Protein AF-A0A0B7BW19-F1 (afdb_monomer_lite)

Secondary structure (DSSP, 8-state):
-EE-SSEEEEEETTEEEEEETTT--EEEEEE-TTEEEEEEE-SSSEEEEEEESS-TTSPPEEEEE------

Organism: NCBI:txid1028688

Radius of gyration: 12.96 Å; chains: 1; bounding box: 33×18×37 Å

Sequence (71 aa):
LVTLQDSVLAFHKHGMQGRSFRANEITQEICDKTRIFRLLGSDRVICIESRPTAEPTAESNLYVLAGHENS

pLDDT: mean 90.38, std 11.11, range [42.72, 97.88]

Foldseek 3Di:
DADDDQWDWDADQQWIWIAGPPPRDTPDTGGHPQWGKDFPDDDPWTKIWIDGPVCNPDDIDIDTDDDPPPD

Structure (mmCIF, N/CA/C/O backbone):
data_AF-A0A0B7BW19-F1
#
_entry.id   AF-A0A0B7BW19-F1
#
loop_
_atom_site.group_PDB
_atom_site.id
_atom_site.type_symbol
_atom_site.label_atom_id
_atom_site.label_alt_id
_atom_site.label_comp_id
_atom_site.label_asym_id
_atom_site.label_entity_id
_atom_site.label_seq_id
_atom_site.pdbx_PDB_ins_code
_atom_site.Cartn_x
_atom_site.Cartn_y
_atom_site.Cartn_z
_atom_site.occupancy
_atom_site.B_iso_or_equiv
_atom_site.auth_seq_id
_atom_site.auth_comp_id
_atom_site.auth_asym_id
_atom_site.auth_atom_id
_atom_site.pdbx_PDB_model_num
ATOM 1 N N . LEU A 1 1 ? -1.761 -9.108 -4.463 1.00 81.44 1 LEU A N 1
ATOM 2 C CA . LEU A 1 1 ? -0.470 -9.008 -5.175 1.00 81.44 1 LEU A CA 1
ATOM 3 C C . LEU A 1 1 ? -0.770 -8.370 -6.520 1.00 81.44 1 LEU A C 1
ATOM 5 O O . LEU A 1 1 ? -1.759 -8.773 -7.119 1.00 81.44 1 LEU A O 1
ATOM 9 N N . VAL A 1 2 ? 0.001 -7.379 -6.952 1.00 89.31 2 VAL A N 1
ATOM 10 C CA . VAL A 1 2 ? -0.133 -6.756 -8.277 1.00 89.31 2 VAL A CA 1
ATOM 11 C C . VAL A 1 2 ? 1.206 -6.880 -8.990 1.00 89.31 2 VAL A C 1
ATOM 13 O O . VAL A 1 2 ? 2.231 -6.513 -8.421 1.00 89.31 2 VAL A O 1
ATOM 16 N N . THR A 1 3 ? 1.200 -7.425 -10.202 1.00 89.50 3 THR A N 1
ATOM 17 C CA . THR A 1 3 ? 2.410 -7.613 -11.012 1.00 89.50 3 THR A CA 1
ATOM 18 C C . THR A 1 3 ? 2.611 -6.391 -11.902 1.00 89.50 3 THR A C 1
ATOM 20 O O . THR A 1 3 ? 1.695 -5.994 -12.617 1.00 89.50 3 THR A O 1
ATOM 23 N N . LEU A 1 4 ? 3.801 -5.802 -11.841 1.00 87.50 4 LEU A N 1
ATOM 24 C CA . LEU A 1 4 ? 4.274 -4.756 -12.743 1.00 87.50 4 LEU A CA 1
ATOM 25 C C . LEU A 1 4 ? 5.284 -5.367 -13.728 1.00 87.50 4 LEU A C 1
ATOM 27 O O . LEU A 1 4 ? 5.615 -6.547 -13.635 1.00 87.50 4 LEU A O 1
ATOM 31 N N . GLN A 1 5 ? 5.789 -4.567 -14.667 1.00 86.56 5 GLN A N 1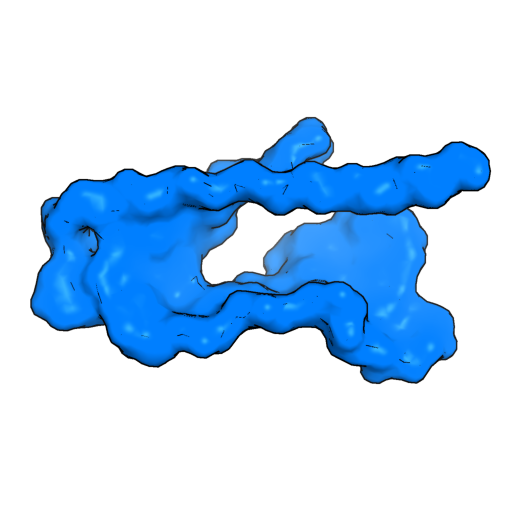
ATOM 32 C CA . GLN A 1 5 ? 6.694 -5.044 -15.717 1.00 86.56 5 GLN A CA 1
ATOM 33 C C . GLN A 1 5 ? 7.958 -5.739 -15.170 1.00 86.56 5 GLN A C 1
ATOM 35 O O . GLN A 1 5 ? 8.278 -6.844 -15.595 1.00 86.56 5 GLN A O 1
ATOM 40 N N . ASP A 1 6 ? 8.650 -5.119 -14.209 1.00 89.06 6 ASP A N 1
ATOM 41 C CA . ASP A 1 6 ? 9.918 -5.623 -13.647 1.00 89.06 6 ASP A CA 1
ATOM 42 C C . ASP A 1 6 ? 9.870 -5.833 -12.122 1.00 89.06 6 ASP A C 1
ATOM 44 O O . ASP A 1 6 ? 10.892 -6.090 -11.476 1.00 89.06 6 ASP A O 1
ATOM 48 N N . SER A 1 7 ? 8.691 -5.705 -11.518 1.00 90.81 7 SER A N 1
ATOM 49 C CA . SER A 1 7 ? 8.516 -5.782 -10.072 1.00 90.81 7 SER A CA 1
ATOM 50 C C . SER A 1 7 ? 7.129 -6.281 -9.685 1.00 90.81 7 SER A C 1
ATOM 52 O O . SER A 1 7 ? 6.224 -6.422 -10.507 1.00 90.81 7 SER A O 1
ATOM 54 N N . VAL A 1 8 ? 6.948 -6.548 -8.398 1.00 92.88 8 VAL A N 1
ATOM 55 C CA . VAL A 1 8 ? 5.662 -6.926 -7.823 1.00 92.88 8 VAL A CA 1
ATOM 56 C C . VAL A 1 8 ? 5.340 -6.058 -6.621 1.00 92.88 8 VAL A C 1
ATOM 58 O O . VAL A 1 8 ? 6.219 -5.765 -5.817 1.00 92.88 8 VAL A O 1
ATOM 61 N N . LEU A 1 9 ? 4.071 -5.690 -6.469 1.00 94.75 9 LEU A N 1
ATOM 62 C CA . LEU A 1 9 ? 3.536 -5.032 -5.284 1.00 94.75 9 LEU A CA 1
ATOM 63 C C . LEU A 1 9 ? 2.754 -6.036 -4.431 1.00 94.75 9 LEU A C 1
ATOM 65 O O . LEU A 1 9 ? 1.732 -6.596 -4.846 1.00 94.75 9 LEU A O 1
ATOM 69 N N . ALA A 1 10 ? 3.215 -6.244 -3.204 1.00 95.19 10 ALA A N 1
ATOM 70 C CA . ALA A 1 10 ? 2.507 -6.980 -2.169 1.00 95.19 10 ALA A CA 1
ATOM 71 C C . ALA A 1 10 ? 1.822 -6.001 -1.213 1.00 95.19 10 ALA A C 1
ATOM 73 O O . ALA A 1 10 ? 2.408 -5.002 -0.815 1.00 95.19 10 ALA A O 1
ATOM 74 N N . PHE A 1 11 ? 0.585 -6.301 -0.826 1.00 95.31 11 PHE A N 1
ATOM 75 C CA . PHE A 1 11 ? -0.218 -5.467 0.067 1.00 95.31 11 PHE A CA 1
ATOM 76 C C . PHE A 1 11 ? -0.483 -6.24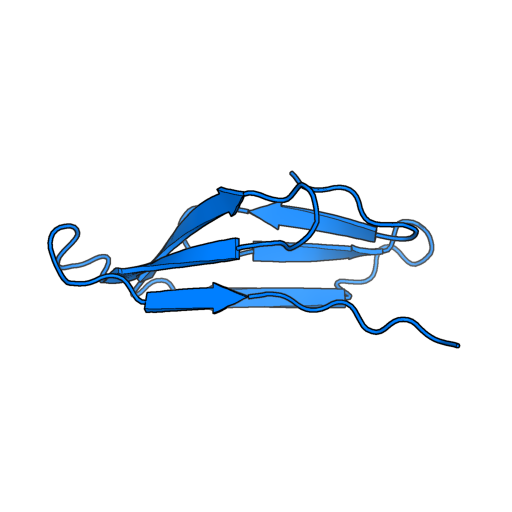9 1.344 1.00 95.31 11 PHE A C 1
ATOM 78 O O . PHE A 1 11 ? -0.771 -7.446 1.291 1.00 95.31 11 PHE A O 1
ATOM 85 N N . HIS A 1 12 ? -0.407 -5.573 2.480 1.00 95.12 12 HIS A N 1
ATOM 86 C CA . HIS A 1 12 ? -0.726 -6.131 3.785 1.00 95.12 12 HIS A CA 1
ATOM 87 C C . HIS A 1 12 ? -1.523 -5.110 4.597 1.00 95.12 12 HIS A C 1
ATOM 89 O O . HIS A 1 12 ? -1.702 -3.964 4.192 1.00 95.12 12 HIS A O 1
ATOM 95 N N . LYS A 1 13 ? -2.003 -5.520 5.776 1.00 95.88 13 LYS A N 1
ATOM 96 C CA . LYS A 1 13 ? -2.887 -4.693 6.609 1.00 95.88 13 LYS A CA 1
ATOM 97 C C . LYS A 1 13 ? -2.355 -3.273 6.835 1.00 95.88 13 LYS A C 1
ATOM 99 O O . LYS A 1 13 ? -3.143 -2.346 6.840 1.00 95.88 13 LYS A O 1
ATOM 104 N N . HIS A 1 14 ? -1.048 -3.106 7.001 1.00 97.31 14 HIS A N 1
ATOM 105 C CA . HIS A 1 14 ? -0.423 -1.840 7.397 1.00 97.31 14 HIS A CA 1
ATOM 106 C C . HIS A 1 14 ? 0.398 -1.191 6.282 1.00 97.31 14 HIS A C 1
ATOM 108 O O . HIS A 1 14 ? 1.257 -0.362 6.565 1.00 97.31 14 HIS A O 1
ATOM 114 N N . GLY A 1 15 ? 0.135 -1.566 5.028 1.00 96.12 15 GLY A N 1
ATOM 115 C CA . GLY A 1 15 ? 0.734 -0.911 3.878 1.00 96.12 15 GLY A CA 1
ATOM 116 C C . GLY A 1 15 ? 1.038 -1.863 2.733 1.00 96.12 15 GLY A C 1
ATOM 117 O O . GLY A 1 15 ? 0.244 -2.748 2.403 1.00 96.12 15 GLY A O 1
ATOM 118 N N . MET A 1 16 ? 2.166 -1.635 2.074 1.00 95.62 16 MET A N 1
ATOM 119 C CA . MET A 1 16 ? 2.542 -2.338 0.856 1.00 95.62 16 MET A CA 1
ATOM 120 C C . MET A 1 16 ? 4.050 -2.329 0.647 1.00 95.62 16 MET A C 1
ATOM 122 O O . MET A 1 16 ? 4.735 -1.406 1.074 1.00 95.62 16 MET A O 1
ATOM 126 N N . GLN A 1 17 ? 4.547 -3.318 -0.084 1.00 95.44 17 GLN A N 1
ATOM 127 C CA . GLN A 1 17 ? 5.945 -3.410 -0.472 1.00 95.44 17 GLN A CA 1
ATOM 128 C C . GLN A 1 17 ? 6.050 -3.772 -1.952 1.00 95.44 17 GLN A C 1
ATOM 130 O O . GLN A 1 17 ? 5.484 -4.772 -2.398 1.00 95.44 17 GLN A O 1
ATOM 135 N N . GLY A 1 18 ? 6.799 -2.969 -2.696 1.00 94.50 18 GLY A N 1
ATOM 136 C CA . GLY A 1 18 ? 7.244 -3.243 -4.051 1.00 94.50 18 GLY A CA 1
ATOM 137 C C . GLY A 1 18 ? 8.598 -3.930 -4.060 1.00 94.50 18 GLY A C 1
ATOM 138 O O . GLY A 1 18 ? 9.493 -3.518 -3.328 1.00 94.50 18 GLY A O 1
ATOM 139 N N . ARG A 1 19 ? 8.761 -4.973 -4.872 1.00 94.31 19 ARG A N 1
ATOM 140 C CA . ARG A 1 19 ? 10.020 -5.713 -4.989 1.00 94.31 19 ARG A CA 1
ATOM 141 C C . ARG A 1 19 ? 10.366 -5.998 -6.444 1.00 94.31 19 ARG A C 1
ATOM 143 O O . ARG A 1 19 ? 9.544 -6.556 -7.167 1.00 94.31 19 ARG A 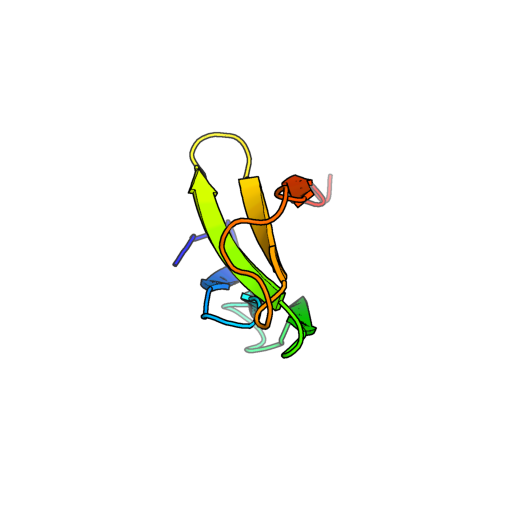O 1
ATOM 150 N N . SER A 1 20 ? 11.576 -5.629 -6.857 1.00 92.75 20 SER A N 1
ATOM 151 C CA . SER A 1 20 ? 12.118 -5.913 -8.193 1.00 92.75 20 SER A CA 1
ATOM 152 C C . SER A 1 20 ? 12.359 -7.410 -8.388 1.00 92.75 20 SER A C 1
ATOM 154 O O . SER A 1 20 ? 12.914 -8.067 -7.505 1.00 92.75 20 SER A O 1
ATOM 156 N N . PHE A 1 21 ? 12.012 -7.942 -9.563 1.00 87.62 21 PHE A N 1
ATOM 157 C CA . PHE A 1 21 ? 12.321 -9.326 -9.935 1.00 87.62 21 PHE A CA 1
ATOM 158 C C . PHE A 1 21 ? 13.811 -9.548 -10.201 1.00 87.62 21 PHE A C 1
ATOM 160 O O . PHE A 1 21 ? 14.315 -10.646 -9.981 1.00 87.62 21 PHE A O 1
ATOM 167 N N . ARG A 1 22 ? 14.516 -8.516 -10.679 1.00 87.12 22 ARG A N 1
ATOM 168 C CA . ARG A 1 22 ? 15.912 -8.634 -11.129 1.00 87.12 22 ARG A CA 1
ATOM 169 C C . ARG A 1 22 ? 16.905 -8.495 -9.983 1.00 87.12 22 ARG A C 1
ATOM 171 O O . ARG A 1 22 ? 17.820 -9.298 -9.863 1.00 87.12 22 ARG A O 1
ATOM 178 N N . ALA A 1 23 ? 16.723 -7.469 -9.155 1.00 86.62 23 ALA A N 1
ATOM 179 C CA . ALA A 1 23 ? 17.676 -7.110 -8.106 1.00 86.62 23 ALA A CA 1
ATOM 180 C C . ALA A 1 23 ? 17.260 -7.608 -6.714 1.00 86.62 23 ALA A C 1
ATOM 182 O O . ALA A 1 23 ? 18.016 -7.457 -5.759 1.00 86.62 23 ALA A O 1
ATOM 183 N N . ASN A 1 24 ? 16.048 -8.167 -6.577 1.00 85.31 24 ASN A N 1
ATOM 184 C CA . ASN A 1 24 ? 15.433 -8.476 -5.282 1.00 85.31 24 ASN A CA 1
ATOM 185 C C . ASN A 1 24 ? 15.382 -7.255 -4.328 1.00 85.31 24 ASN A C 1
ATOM 187 O O . ASN A 1 24 ? 15.289 -7.398 -3.108 1.00 85.31 24 ASN A O 1
ATOM 191 N N . GLU A 1 25 ? 15.452 -6.050 -4.891 1.00 93.25 25 GLU A N 1
ATOM 192 C CA . GLU A 1 25 ? 15.442 -4.772 -4.187 1.00 93.25 25 GLU A CA 1
ATOM 193 C C . GLU A 1 25 ? 14.010 -4.370 -3.830 1.00 93.25 25 GLU A C 1
ATOM 195 O O . GLU A 1 25 ? 13.084 -4.600 -4.615 1.00 93.25 25 GLU A O 1
ATOM 200 N N . ILE A 1 26 ? 13.827 -3.760 -2.656 1.00 92.81 26 ILE A N 1
ATOM 201 C CA . ILE A 1 26 ? 12.567 -3.108 -2.295 1.00 92.81 26 ILE A CA 1
ATOM 202 C C . ILE A 1 26 ? 12.500 -1.780 -3.047 1.00 92.81 26 ILE A C 1
ATOM 204 O O . ILE A 1 26 ? 13.217 -0.844 -2.719 1.00 92.81 26 ILE A O 1
ATOM 208 N N . THR A 1 27 ? 11.639 -1.700 -4.058 1.00 90.50 27 THR A N 1
ATOM 209 C CA . THR A 1 27 ? 11.518 -0.508 -4.910 1.00 90.50 27 THR A CA 1
ATOM 210 C C . THR A 1 27 ? 10.577 0.534 -4.318 1.00 90.50 27 THR A C 1
ATOM 212 O O . THR A 1 27 ? 10.671 1.712 -4.648 1.00 90.50 27 THR A O 1
ATOM 215 N N . GLN A 1 28 ? 9.619 0.100 -3.495 1.00 90.44 28 GLN A N 1
ATOM 216 C CA . GLN A 1 28 ? 8.603 0.948 -2.871 1.00 90.44 28 GLN A CA 1
ATOM 217 C C . GLN A 1 28 ? 8.180 0.342 -1.533 1.00 90.44 28 GLN A C 1
ATOM 219 O O . GLN A 1 28 ? 8.058 -0.877 -1.423 1.00 90.44 28 GLN A O 1
ATOM 224 N N . GLU A 1 29 ? 7.899 1.172 -0.534 1.00 93.94 29 GLU A N 1
ATOM 225 C CA . GLU A 1 29 ? 7.369 0.712 0.748 1.00 93.94 29 GLU A CA 1
ATOM 226 C C . GLU A 1 29 ? 6.419 1.752 1.345 1.00 93.94 29 GLU A C 1
ATOM 228 O O . GLU A 1 29 ? 6.724 2.942 1.401 1.00 93.94 29 GLU A O 1
ATOM 233 N N . ILE A 1 30 ? 5.263 1.282 1.809 1.00 93.81 30 ILE A N 1
ATOM 234 C CA . ILE A 1 30 ? 4.400 2.004 2.738 1.00 93.81 30 ILE A CA 1
ATOM 235 C C . ILE A 1 30 ? 4.2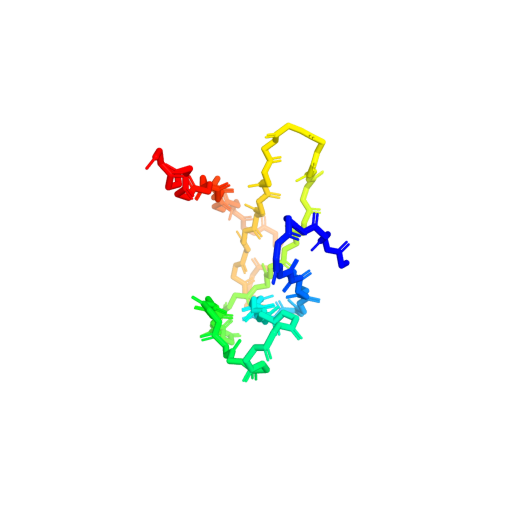62 1.113 3.962 1.00 93.81 30 ILE A C 1
ATOM 237 O O . ILE A 1 30 ? 3.852 -0.040 3.840 1.00 93.81 30 ILE A O 1
ATOM 241 N N . CYS A 1 31 ? 4.579 1.647 5.137 1.00 96.06 31 CYS A N 1
ATOM 242 C CA . CYS A 1 31 ? 4.394 0.959 6.406 1.00 96.06 31 CYS A CA 1
ATOM 243 C C . CYS A 1 31 ? 3.885 1.952 7.451 1.00 96.06 31 CYS A C 1
ATOM 245 O O . CYS A 1 31 ? 4.636 2.778 7.965 1.00 96.06 31 CYS A O 1
ATOM 247 N N . ASP A 1 32 ? 2.595 1.874 7.762 1.00 97.06 32 ASP A N 1
ATOM 248 C CA . ASP A 1 32 ? 1.961 2.696 8.786 1.00 97.06 32 ASP A CA 1
ATOM 249 C C . ASP A 1 32 ? 0.986 1.845 9.606 1.00 97.06 32 ASP A C 1
ATOM 251 O O . ASP A 1 32 ? -0.096 1.461 9.160 1.00 97.06 32 ASP A O 1
ATOM 255 N N . LYS A 1 33 ? 1.381 1.551 10.849 1.00 97.25 33 LYS A N 1
ATOM 256 C CA . LYS A 1 33 ? 0.591 0.736 11.786 1.00 97.25 33 LYS A CA 1
ATOM 257 C C . LYS A 1 33 ? -0.652 1.462 12.301 1.00 97.25 33 LYS A C 1
ATOM 259 O O . LYS A 1 33 ? -1.598 0.815 12.757 1.00 97.25 33 LYS A O 1
ATOM 264 N N . THR A 1 34 ? -0.678 2.790 12.215 1.00 97.25 34 THR A N 1
ATOM 265 C CA . THR A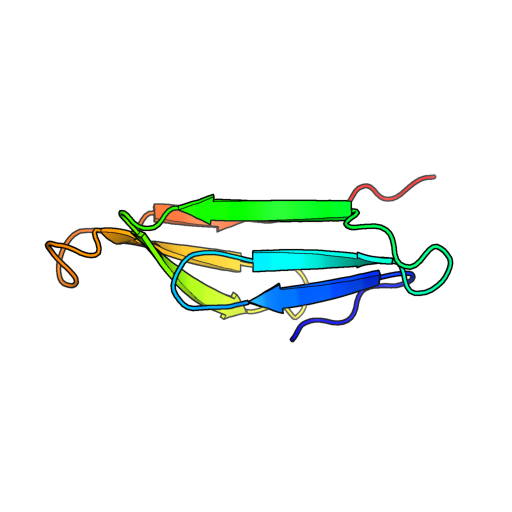 1 34 ? -1.840 3.593 12.609 1.00 97.25 34 THR A CA 1
ATOM 266 C C . THR A 1 34 ? -2.969 3.500 11.592 1.00 97.25 34 THR A C 1
ATOM 268 O O . THR A 1 34 ? -4.083 3.924 11.891 1.00 97.25 34 THR A O 1
ATOM 271 N N . ARG A 1 35 ? -2.711 2.901 10.421 1.00 97.56 35 ARG A N 1
ATOM 272 C CA . ARG A 1 35 ? -3.670 2.774 9.329 1.00 97.56 35 ARG A CA 1
ATOM 273 C C . ARG A 1 35 ? -3.828 1.338 8.847 1.00 97.56 35 ARG A C 1
ATOM 275 O O . ARG A 1 35 ? -2.918 0.512 8.926 1.00 97.56 35 ARG A O 1
ATOM 282 N N . ILE A 1 36 ? -5.014 1.058 8.322 1.00 97.31 36 ILE A N 1
ATOM 283 C CA . ILE A 1 36 ? -5.346 -0.152 7.583 1.00 97.31 36 ILE A CA 1
ATOM 284 C C . ILE A 1 36 ? -5.409 0.207 6.105 1.00 97.31 36 ILE A C 1
ATOM 286 O O . ILE A 1 36 ? -6.167 1.104 5.745 1.00 97.31 36 ILE A O 1
ATOM 290 N N . PHE A 1 37 ? -4.656 -0.501 5.268 1.00 97.06 37 PHE A N 1
ATOM 291 C CA . PHE A 1 37 ? -4.630 -0.309 3.820 1.00 97.06 37 PHE A CA 1
ATOM 292 C C . PHE A 1 37 ? -5.387 -1.420 3.098 1.00 97.06 37 PHE A C 1
ATOM 294 O O . PHE A 1 37 ? -5.314 -2.591 3.483 1.00 97.06 37 PHE A O 1
ATOM 301 N N . ARG A 1 38 ? -6.093 -1.063 2.022 1.00 95.75 38 ARG A N 1
ATOM 302 C CA . ARG A 1 38 ? -6.800 -2.023 1.168 1.00 95.75 38 ARG A CA 1
ATOM 303 C C . ARG A 1 38 ? -6.677 -1.652 -0.305 1.00 95.75 38 ARG A C 1
ATOM 305 O O . ARG A 1 38 ? -6.880 -0.502 -0.680 1.00 95.75 38 ARG A O 1
ATOM 312 N N . LEU A 1 39 ? -6.386 -2.650 -1.138 1.00 95.50 39 LEU A N 1
ATOM 313 C CA . LEU A 1 39 ? -6.412 -2.516 -2.593 1.00 95.50 39 LEU A CA 1
ATOM 314 C C . LEU A 1 39 ? -7.862 -2.397 -3.079 1.00 95.50 39 LEU A C 1
ATOM 316 O O . LEU A 1 39 ? -8.698 -3.242 -2.751 1.00 95.50 39 LEU A O 1
ATOM 320 N N . LEU A 1 40 ? -8.145 -1.353 -3.855 1.00 95.25 40 LEU A N 1
ATOM 321 C CA . LEU A 1 40 ? -9.451 -1.115 -4.473 1.00 95.25 40 LEU A CA 1
ATOM 322 C C . LEU A 1 40 ? -9.510 -1.624 -5.913 1.00 95.25 40 LEU A C 1
ATOM 324 O O . LEU A 1 40 ? -10.535 -2.147 -6.335 1.00 95.25 40 LEU A O 1
ATOM 328 N N . GLY A 1 41 ? -8.415 -1.481 -6.659 1.00 93.81 41 GLY A N 1
ATOM 329 C CA . GLY A 1 41 ? -8.326 -1.893 -8.056 1.00 93.81 41 GLY A CA 1
ATOM 330 C C . GLY A 1 41 ? -6.915 -1.719 -8.605 1.00 93.81 41 GLY A C 1
ATOM 331 O O . GLY A 1 41 ? -6.114 -0.981 -8.028 1.00 93.81 41 GLY A O 1
ATOM 332 N N . SER A 1 42 ? -6.609 -2.435 -9.688 1.00 92.69 42 SER A N 1
ATOM 333 C CA . SER A 1 42 ? -5.268 -2.471 -10.289 1.00 92.69 42 SER A CA 1
ATOM 334 C C . SER A 1 42 ? -5.262 -2.676 -11.809 1.00 92.69 42 SER A C 1
ATOM 336 O O . SER A 1 42 ? -4.249 -3.110 -12.340 1.00 92.69 42 SER A O 1
ATOM 338 N N . ASP A 1 43 ? -6.382 -2.447 -12.500 1.00 86.31 43 ASP A N 1
ATOM 339 C CA . ASP A 1 43 ? -6.500 -2.753 -13.936 1.00 86.31 43 ASP A CA 1
ATOM 340 C C . ASP A 1 43 ? -5.684 -1.775 -14.801 1.00 86.31 43 ASP A C 1
ATOM 342 O O . ASP A 1 43 ? -4.748 -2.163 -15.489 1.00 86.31 43 ASP A O 1
ATOM 346 N N . ARG A 1 44 ? -5.984 -0.475 -14.701 1.00 84.31 44 ARG A N 1
ATOM 347 C CA . ARG A 1 44 ? -5.213 0.598 -15.366 1.00 84.31 44 ARG A CA 1
ATOM 348 C C . ARG A 1 44 ? -4.363 1.409 -14.404 1.00 84.31 44 ARG A C 1
ATOM 350 O O . ARG A 1 44 ? -3.324 1.943 -14.766 1.00 84.31 44 ARG A O 1
ATOM 357 N N . VAL A 1 45 ? -4.864 1.547 -13.184 1.00 88.56 45 VAL A N 1
ATOM 358 C CA . VAL A 1 45 ? -4.285 2.360 -12.125 1.00 88.56 45 VAL A CA 1
ATOM 359 C C . VAL A 1 45 ? -4.416 1.568 -10.840 1.00 88.56 45 VAL A C 1
ATOM 361 O O . VAL A 1 45 ? -5.439 0.919 -10.605 1.00 88.56 45 VAL A O 1
ATOM 364 N N . ILE A 1 46 ? -3.376 1.617 -10.016 1.00 91.88 46 ILE A N 1
ATOM 365 C CA . ILE A 1 46 ? -3.399 0.979 -8.710 1.00 91.88 46 ILE A CA 1
ATOM 366 C C . ILE A 1 46 ? -3.960 1.979 -7.712 1.00 91.88 46 ILE A C 1
ATOM 368 O O . ILE A 1 46 ? -3.333 2.992 -7.403 1.00 91.88 46 ILE A O 1
ATOM 372 N N . CYS A 1 47 ? -5.147 1.673 -7.206 1.00 94.62 47 CYS A N 1
ATOM 373 C CA . CYS A 1 47 ? -5.840 2.491 -6.224 1.00 94.62 47 CYS A CA 1
ATOM 374 C C . CYS A 1 47 ? -5.865 1.763 -4.884 1.00 94.62 47 CYS A C 1
ATOM 376 O O . CYS A 1 47 ? -6.327 0.621 -4.802 1.00 94.62 47 CYS A O 1
ATOM 378 N N . ILE A 1 48 ? -5.419 2.433 -3.825 1.00 95.88 48 ILE A N 1
ATOM 379 C CA . ILE A 1 48 ? -5.528 1.938 -2.452 1.00 95.88 48 ILE A CA 1
ATOM 380 C C . ILE A 1 48 ? -6.306 2.923 -1.595 1.00 95.88 48 ILE A C 1
ATOM 382 O O . ILE A 1 48 ? -6.197 4.133 -1.769 1.00 95.88 48 ILE A O 1
ATOM 386 N N . GLU A 1 49 ? -7.060 2.403 -0.638 1.00 97.19 49 GLU A N 1
ATOM 387 C CA . GLU A 1 49 ? -7.603 3.207 0.452 1.00 97.19 49 GLU A CA 1
ATOM 388 C C . GLU A 1 49 ? -6.817 2.976 1.742 1.00 97.19 49 GLU A C 1
ATOM 390 O O . GLU A 1 49 ? -6.246 1.898 1.942 1.00 97.19 49 GLU A O 1
ATOM 395 N N . SER A 1 50 ? -6.843 3.963 2.639 1.00 97.50 50 SER A N 1
ATOM 396 C CA . SER A 1 50 ? -6.467 3.781 4.038 1.00 97.50 50 SER A CA 1
ATOM 397 C C . SER A 1 50 ? -7.529 4.309 5.001 1.00 97.50 50 SER A C 1
ATOM 399 O O . SER A 1 50 ? -8.164 5.330 4.736 1.00 97.50 50 SER A O 1
ATOM 401 N N . ARG A 1 51 ? -7.701 3.622 6.135 1.00 97.88 51 ARG A N 1
ATOM 402 C CA . ARG A 1 51 ? -8.506 4.073 7.286 1.00 97.88 51 ARG A CA 1
ATOM 403 C C . ARG A 1 51 ? -7.683 4.009 8.571 1.00 97.88 51 ARG A C 1
ATOM 405 O O . ARG A 1 51 ? -6.795 3.159 8.650 1.00 97.88 51 ARG A O 1
ATOM 412 N N . PRO A 1 52 ? -7.953 4.843 9.585 1.00 97.75 52 PRO A N 1
ATOM 413 C CA . PRO A 1 52 ? -7.335 4.697 10.898 1.00 97.75 52 PRO A CA 1
ATOM 414 C C . PRO A 1 52 ? -7.589 3.302 11.486 1.00 97.75 52 PRO A C 1
ATOM 416 O O . PRO A 1 52 ? -8.712 2.807 11.488 1.00 97.75 52 PRO A O 1
ATOM 419 N N . THR A 1 53 ? -6.555 2.668 12.036 1.00 96.69 53 THR A N 1
ATOM 420 C CA . THR A 1 53 ? -6.675 1.374 12.726 1.00 96.69 53 THR A CA 1
ATOM 421 C C . THR A 1 53 ? -7.578 1.486 13.957 1.00 96.69 53 THR A C 1
ATOM 423 O O . THR A 1 53 ? -8.314 0.550 14.256 1.00 96.69 53 THR A O 1
ATOM 426 N N . ALA A 1 54 ? -7.520 2.621 14.665 1.00 97.19 54 ALA A N 1
ATOM 427 C CA . ALA A 1 54 ? -8.304 2.870 15.875 1.00 97.19 54 ALA A CA 1
ATOM 428 C C . ALA A 1 54 ? -9.792 3.139 15.592 1.00 97.19 54 ALA A C 1
ATOM 430 O O . ALA A 1 54 ? -10.625 2.886 16.456 1.00 97.19 54 ALA A O 1
ATOM 431 N N . GLU A 1 55 ? -10.127 3.611 14.388 1.00 96.38 55 GLU A N 1
ATOM 432 C CA . GLU A 1 55 ? -11.498 3.934 13.986 1.00 96.38 55 GLU A CA 1
ATOM 433 C C . GLU A 1 55 ? -11.760 3.457 12.544 1.00 96.38 55 GLU A C 1
ATOM 435 O O . GLU A 1 55 ? -11.690 4.237 11.591 1.00 96.38 55 GLU A O 1
ATOM 440 N N . PRO A 1 56 ? -12.061 2.157 12.345 1.00 89.75 56 PRO A N 1
ATOM 441 C CA . PRO A 1 56 ? -12.230 1.573 11.010 1.00 89.75 56 PRO A CA 1
ATOM 442 C C . PRO A 1 56 ? -13.453 2.081 10.236 1.00 89.75 56 PRO A C 1
ATOM 444 O O . PRO A 1 56 ? -13.596 1.762 9.059 1.00 89.75 56 PRO A O 1
ATOM 447 N N . THR A 1 57 ? -14.345 2.823 10.892 1.00 94.44 57 THR A N 1
ATOM 448 C CA . THR A 1 57 ? -15.536 3.444 10.297 1.00 94.44 57 THR A CA 1
ATOM 449 C C . THR A 1 57 ? -15.311 4.894 9.881 1.00 94.44 57 THR A C 1
ATOM 451 O O . THR A 1 57 ? -16.208 5.483 9.284 1.00 94.44 57 THR A O 1
ATOM 454 N N . ALA A 1 58 ? -14.148 5.475 10.195 1.00 96.38 58 ALA A N 1
ATOM 455 C CA . ALA A 1 58 ? -13.815 6.830 9.785 1.00 96.38 58 ALA A CA 1
ATOM 456 C C . ALA A 1 58 ? -13.694 6.944 8.257 1.00 96.38 58 ALA A C 1
ATOM 458 O O . ALA A 1 58 ? -13.618 5.951 7.517 1.00 96.38 58 ALA A O 1
ATOM 459 N N . GLU A 1 59 ? -13.644 8.187 7.786 1.00 96.38 59 GLU A N 1
ATOM 460 C CA . GLU A 1 59 ? -13.438 8.485 6.376 1.00 96.38 59 GLU A CA 1
ATOM 461 C C . GLU A 1 59 ? -12.143 7.859 5.845 1.00 96.38 59 GLU A C 1
ATOM 463 O O . GLU A 1 59 ? -11.160 7.633 6.558 1.00 96.38 59 GLU A O 1
ATOM 468 N N . SER A 1 60 ? -12.171 7.527 4.557 1.00 96.62 60 SER A N 1
ATOM 469 C CA . SER A 1 60 ? -11.071 6.836 3.888 1.00 96.62 60 SER A CA 1
ATOM 470 C C . SER A 1 60 ? -10.232 7.823 3.102 1.00 96.62 60 SER A C 1
ATOM 472 O O . SER A 1 60 ? -10.767 8.638 2.356 1.00 96.62 60 SER A O 1
ATOM 474 N N . ASN A 1 61 ? -8.915 7.684 3.198 1.00 96.62 61 ASN A N 1
ATOM 475 C CA . ASN A 1 61 ? -8.003 8.364 2.291 1.00 96.62 61 ASN A CA 1
ATOM 476 C C . ASN A 1 61 ? -7.785 7.497 1.057 1.00 96.62 61 ASN A C 1
ATOM 478 O O . ASN A 1 61 ? -7.515 6.305 1.194 1.00 96.62 61 ASN A O 1
ATOM 482 N N . LEU A 1 62 ? -7.864 8.093 -0.130 1.00 96.44 62 LEU A N 1
ATOM 483 C CA . LEU A 1 62 ? -7.607 7.423 -1.401 1.00 96.44 62 LEU A CA 1
ATOM 484 C C . LEU A 1 62 ? -6.209 7.783 -1.912 1.00 96.44 62 LEU A C 1
ATOM 486 O O . LEU A 1 62 ? -5.835 8.954 -1.921 1.00 96.44 62 LEU A O 1
ATOM 490 N N . TYR A 1 63 ? -5.464 6.786 -2.378 1.00 94.06 63 TYR A N 1
ATOM 491 C CA . TYR A 1 63 ? -4.160 6.967 -3.005 1.00 94.06 63 TYR A CA 1
ATOM 492 C C . TYR A 1 63 ? -4.153 6.294 -4.369 1.00 94.06 63 TYR A C 1
ATOM 494 O O . TYR A 1 63 ? -4.657 5.182 -4.543 1.00 94.06 63 TYR A O 1
ATOM 502 N N . VAL A 1 64 ? -3.532 6.978 -5.319 1.00 91.94 64 VAL A N 1
ATOM 503 C CA . VAL A 1 64 ? -3.295 6.497 -6.672 1.00 91.94 64 VAL A CA 1
ATOM 504 C C . VAL A 1 64 ? -1.795 6.306 -6.826 1.00 91.94 64 VAL A C 1
ATOM 506 O O . VAL A 1 64 ? -1.039 7.269 -6.707 1.00 91.94 64 VAL A O 1
ATOM 509 N N . LEU A 1 65 ? -1.356 5.071 -7.067 1.00 87.25 65 LEU A N 1
ATOM 510 C CA . LEU A 1 65 ? 0.042 4.802 -7.386 1.00 87.25 65 LEU A CA 1
ATOM 511 C C . LEU A 1 65 ? 0.220 4.901 -8.895 1.00 87.25 65 LEU A C 1
ATOM 513 O O . LEU A 1 65 ? -0.217 4.027 -9.646 1.00 87.25 65 LEU A O 1
ATOM 517 N N . ALA A 1 66 ? 0.859 5.984 -9.321 1.00 81.56 66 ALA A N 1
ATOM 518 C CA . ALA A 1 66 ? 1.351 6.130 -10.678 1.00 81.56 66 ALA A CA 1
ATOM 519 C C . ALA A 1 66 ? 2.722 5.446 -10.796 1.00 81.56 66 ALA A C 1
ATOM 521 O O . ALA A 1 66 ? 3.577 5.596 -9.920 1.00 81.56 66 ALA A O 1
ATOM 522 N N . GLY A 1 67 ? 2.924 4.678 -11.867 1.00 69.06 67 GLY A N 1
ATOM 523 C CA . GLY A 1 67 ? 4.250 4.187 -12.234 1.00 69.06 67 GLY A CA 1
ATOM 524 C C . GLY A 1 67 ? 5.117 5.320 -12.786 1.00 69.06 67 GLY A C 1
ATOM 525 O O . GLY A 1 67 ? 4.598 6.291 -13.332 1.00 69.06 67 GLY A O 1
ATOM 526 N N . HIS A 1 68 ? 6.437 5.187 -12.664 1.00 61.34 68 HIS A N 1
ATOM 527 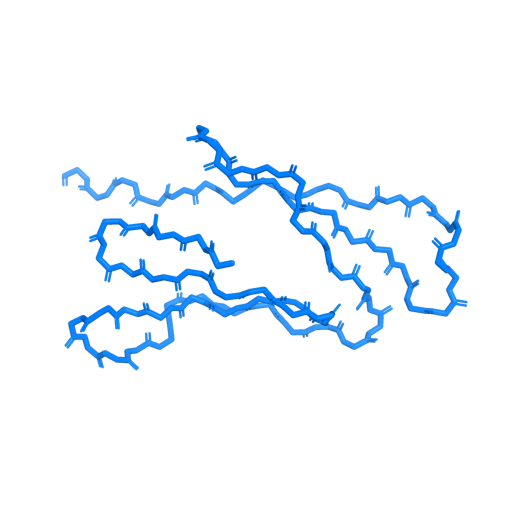C CA . HIS A 1 68 ? 7.366 5.936 -13.508 1.00 61.34 68 HIS A CA 1
ATOM 528 C C . HIS A 1 68 ? 7.521 5.113 -14.793 1.00 61.34 68 HIS A C 1
ATOM 530 O O . HIS A 1 68 ? 8.147 4.053 -14.763 1.00 61.34 68 HIS A O 1
ATOM 536 N N . GLU A 1 69 ? 6.906 5.538 -15.896 1.00 51.25 69 GLU A N 1
ATOM 537 C CA . GLU A 1 69 ? 7.292 5.016 -17.207 1.00 51.25 69 GLU A CA 1
ATOM 538 C C . GLU A 1 69 ? 8.669 5.616 -17.501 1.00 51.25 69 GLU A C 1
ATOM 540 O O . GLU A 1 69 ? 8.782 6.798 -17.818 1.00 51.25 69 GLU A O 1
ATOM 545 N N . ASN A 1 70 ? 9.737 4.845 -17.285 1.00 45.59 70 ASN A N 1
ATOM 546 C CA . ASN A 1 70 ? 11.047 5.235 -17.792 1.00 45.59 70 ASN A CA 1
ATOM 547 C C . ASN A 1 70 ? 10.961 5.148 -19.322 1.00 45.59 70 ASN A C 1
ATOM 549 O O . ASN A 1 70 ? 10.949 4.050 -19.877 1.00 45.59 70 ASN A O 1
ATOM 553 N N . SER A 1 71 ? 10.818 6.308 -19.962 1.00 42.72 71 SER A N 1
ATOM 554 C CA . SER A 1 71 ? 10.921 6.516 -21.411 1.00 42.72 71 SER A CA 1
ATOM 555 C C . SER A 1 71 ? 12.297 6.154 -21.956 1.00 42.72 71 SER A C 1
ATOM 557 O O . SER A 1 71 ? 13.287 6.439 -21.242 1.00 42.72 71 SER A O 1
#